Protein AF-A0A4Y9RHJ9-F1 (afdb_monomer_lite)

Sequence (92 aa):
MSERASEKALDELHAAVALLISNELDRAMNRAEMKPDDPAYAISPQLLDKAMKFLAMNGVTAPATTKRVEDVAAKLAELNLDEEILERVRPN

Foldseek 3Di:
DPPDDDPVVVVVVLVVVLVVLVVVVVVLVVQCVVPVPDPVSHRDPVSVVVNLCSCVVVPPPPPPPPPDVVVVVVVVVVPPVVVVVVVVPDDD

Structure (mmCIF, N/CA/C/O backbone):
data_AF-A0A4Y9RHJ9-F1
#
_entry.id   AF-A0A4Y9RHJ9-F1
#
loop_
_atom_site.group_PDB
_atom_site.id
_atom_site.type_symbol
_atom_site.label_atom_id
_atom_site.label_alt_id
_atom_site.label_comp_id
_atom_site.label_asym_id
_atom_site.label_entity_id
_atom_site.label_seq_id
_atom_site.pdbx_PDB_ins_code
_atom_site.Cartn_x
_atom_site.Cartn_y
_atom_site.Cartn_z
_atom_site.occupancy
_atom_site.B_iso_or_equiv
_atom_site.auth_seq_id
_atom_site.auth_comp_id
_atom_site.auth_asym_id
_atom_site.auth_atom_id
_atom_site.pdbx_PDB_model_num
ATOM 1 N N . MET A 1 1 ? -32.304 10.281 10.930 1.00 37.84 1 MET A N 1
ATOM 2 C CA . MET A 1 1 ? -31.155 10.341 11.855 1.00 37.84 1 MET A CA 1
ATOM 3 C C . MET A 1 1 ? -30.006 9.618 11.180 1.00 37.84 1 MET A C 1
ATOM 5 O O . MET A 1 1 ? -30.231 8.517 10.705 1.00 37.84 1 MET A O 1
ATOM 9 N N . SER A 1 2 ? -28.839 10.247 11.028 1.00 48.22 2 SER A N 1
ATOM 10 C CA . SER A 1 2 ? -27.661 9.570 10.471 1.00 48.22 2 SER A CA 1
ATOM 11 C C . SER A 1 2 ? -27.114 8.641 11.551 1.00 48.22 2 SER A C 1
ATOM 13 O O . SER A 1 2 ? -26.403 9.109 12.439 1.00 48.22 2 SER A O 1
ATOM 15 N N . GLU A 1 3 ? -27.482 7.361 11.519 1.00 57.94 3 GLU A N 1
ATOM 16 C CA . GLU A 1 3 ? -26.830 6.337 12.339 1.00 57.94 3 GLU A CA 1
ATOM 17 C C . GLU A 1 3 ? -25.366 6.263 11.908 1.00 57.94 3 GLU A C 1
ATOM 19 O O . GLU A 1 3 ? -25.019 5.715 10.864 1.00 57.94 3 GLU A O 1
ATOM 24 N N . ARG A 1 4 ? -24.498 6.928 12.672 1.00 63.22 4 ARG A N 1
ATOM 25 C CA . ARG A 1 4 ? -23.055 6.755 12.536 1.00 63.22 4 ARG A CA 1
ATOM 26 C C . ARG A 1 4 ? -22.747 5.295 12.857 1.00 63.22 4 ARG A C 1
ATOM 28 O O . ARG A 1 4 ? -23.246 4.779 13.855 1.00 63.22 4 ARG A O 1
ATOM 35 N N . ALA A 1 5 ? -21.952 4.650 12.006 1.00 65.62 5 ALA A N 1
ATOM 36 C CA . ALA A 1 5 ? -21.489 3.290 12.249 1.00 65.62 5 ALA A CA 1
ATOM 37 C C . ALA A 1 5 ? -20.829 3.203 13.633 1.00 65.62 5 ALA A C 1
ATOM 39 O O . ALA A 1 5 ? -20.157 4.144 14.067 1.00 65.62 5 ALA A O 1
ATOM 40 N N . SER A 1 6 ? -21.048 2.088 14.331 1.00 76.50 6 SER A N 1
ATOM 41 C CA . SER A 1 6 ? -20.373 1.837 15.601 1.00 76.50 6 SER A CA 1
ATOM 42 C C . SER A 1 6 ? -18.863 1.742 15.379 1.00 76.50 6 SER A C 1
ATOM 44 O O . SER A 1 6 ? -18.407 1.329 14.314 1.00 76.50 6 SER A O 1
ATOM 46 N N . GLU A 1 7 ? -18.086 2.098 16.399 1.00 76.38 7 GLU A N 1
ATOM 47 C CA . GLU A 1 7 ? -16.618 2.037 16.371 1.00 76.38 7 GLU A CA 1
ATOM 48 C C . GLU A 1 7 ? -16.113 0.648 15.942 1.00 76.38 7 GLU A C 1
ATOM 50 O O . GLU A 1 7 ? -15.328 0.532 15.009 1.00 76.38 7 GLU A O 1
ATOM 55 N N . LYS A 1 8 ? -16.715 -0.418 16.485 1.00 71.25 8 LYS A N 1
ATOM 56 C CA . LYS A 1 8 ? -16.434 -1.804 16.087 1.00 71.25 8 LYS A CA 1
ATOM 57 C C . LYS A 1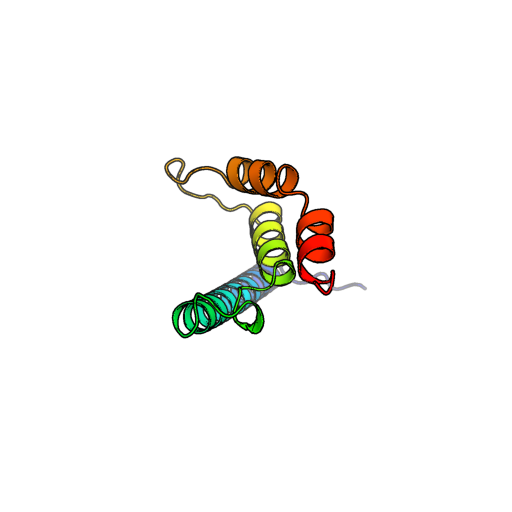 8 ? -16.652 -2.070 14.589 1.00 71.25 8 LYS A C 1
ATOM 59 O O . LYS A 1 8 ? -15.854 -2.765 13.970 1.00 71.25 8 LYS A O 1
ATOM 64 N N . ALA A 1 9 ? -17.729 -1.546 14.004 1.00 71.12 9 ALA A N 1
ATOM 65 C CA . ALA A 1 9 ? -18.003 -1.733 12.579 1.00 71.12 9 ALA A CA 1
ATOM 66 C C . ALA A 1 9 ? -16.994 -0.973 11.699 1.00 71.12 9 ALA A C 1
ATOM 68 O O . ALA A 1 9 ? -16.666 -1.424 10.602 1.00 71.12 9 ALA A O 1
ATOM 69 N N . LEU A 1 10 ? -16.487 0.167 12.179 1.00 74.50 10 LEU A N 1
ATOM 70 C CA . LEU A 1 10 ? -15.426 0.918 11.510 1.00 74.50 10 LEU A CA 1
ATOM 71 C C . LEU A 1 10 ? -14.083 0.180 11.581 1.00 74.50 10 LEU A C 1
ATOM 73 O O . LEU A 1 10 ? -13.387 0.126 10.571 1.00 74.50 10 LEU A O 1
ATOM 77 N N . ASP A 1 11 ? -13.760 -0.450 12.711 1.00 73.19 11 ASP A N 1
ATOM 78 C CA . ASP A 1 11 ? -12.550 -1.270 12.866 1.00 73.19 11 ASP A CA 1
ATOM 79 C C . ASP A 1 11 ? -12.573 -2.518 11.973 1.00 73.19 11 ASP A C 1
ATOM 81 O O . ASP A 1 11 ? -11.585 -2.842 11.314 1.00 73.19 11 ASP A O 1
ATOM 85 N N . GLU A 1 12 ? -13.713 -3.209 11.896 1.00 75.94 12 GLU A N 1
ATOM 86 C CA . GLU A 1 12 ? -13.890 -4.362 11.004 1.00 75.94 12 GLU A CA 1
ATOM 87 C C . GLU A 1 12 ? -13.739 -3.958 9.530 1.00 75.94 12 GLU A C 1
ATOM 89 O O . GLU A 1 12 ? -13.065 -4.643 8.754 1.00 75.94 12 GLU A O 1
ATOM 94 N N . LEU A 1 13 ? -14.311 -2.813 9.147 1.00 77.38 13 LEU A N 1
ATOM 95 C CA . LEU A 1 13 ? -14.160 -2.262 7.803 1.00 77.38 13 LEU A CA 1
ATOM 96 C C . LEU A 1 13 ? -12.704 -1.884 7.515 1.00 77.38 13 LEU A C 1
ATOM 98 O O . LEU A 1 13 ? -12.191 -2.178 6.436 1.00 77.38 13 LEU A O 1
ATOM 102 N N . HIS A 1 14 ? -12.024 -1.268 8.479 1.00 79.06 14 HIS A N 1
ATOM 103 C CA . HIS A 1 14 ? -10.612 -0.925 8.381 1.00 79.06 14 HIS A CA 1
ATOM 104 C C . HIS A 1 14 ? -9.766 -2.183 8.150 1.00 79.06 14 HIS A C 1
ATOM 106 O O . HIS A 1 14 ? -8.994 -2.234 7.190 1.00 79.06 14 HIS A O 1
ATOM 112 N N . ALA A 1 15 ? -9.951 -3.225 8.961 1.00 78.12 15 ALA A N 1
ATOM 113 C CA . ALA A 1 15 ? -9.239 -4.491 8.814 1.00 78.12 15 ALA A CA 1
ATOM 114 C C . ALA A 1 15 ? -9.491 -5.140 7.441 1.00 78.12 15 ALA A C 1
ATOM 116 O O . ALA A 1 15 ? -8.555 -5.625 6.799 1.00 78.12 15 ALA A O 1
ATOM 117 N N . ALA A 1 16 ? -10.734 -5.100 6.951 1.00 79.62 16 ALA A N 1
ATOM 118 C CA . ALA A 1 16 ? -11.078 -5.610 5.627 1.00 79.62 16 ALA A CA 1
ATOM 119 C C . ALA A 1 16 ? -10.370 -4.833 4.503 1.00 79.62 16 ALA A C 1
ATOM 121 O O . ALA A 1 16 ? -9.828 -5.440 3.578 1.00 79.62 16 ALA A O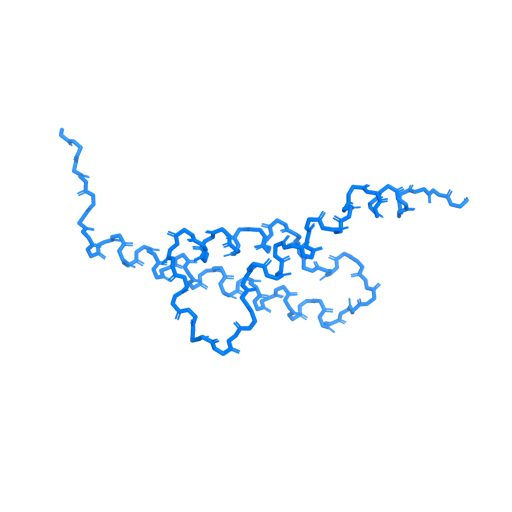 1
ATOM 122 N N . VAL A 1 17 ? -10.324 -3.499 4.590 1.00 82.44 17 VAL A N 1
ATOM 123 C CA . VAL A 1 17 ? -9.622 -2.655 3.611 1.00 82.44 17 VAL A CA 1
ATOM 124 C C . VAL A 1 17 ? -8.111 -2.896 3.656 1.00 82.44 17 VAL A C 1
ATOM 126 O O . VAL A 1 17 ? -7.496 -3.035 2.598 1.00 82.44 17 VAL A O 1
ATOM 129 N N . ALA A 1 18 ? -7.521 -3.025 4.849 1.00 82.62 18 ALA A N 1
ATOM 130 C CA . ALA A 1 18 ? -6.106 -3.359 5.008 1.00 82.62 18 ALA A CA 1
ATOM 131 C C . ALA A 1 18 ? -5.768 -4.685 4.313 1.00 82.62 18 ALA A C 1
ATOM 133 O O . ALA A 1 18 ? -4.833 -4.753 3.519 1.00 82.62 18 ALA A O 1
ATOM 134 N N . LEU A 1 19 ? -6.575 -5.724 4.552 1.00 83.75 19 LEU A N 1
ATOM 135 C CA . LEU A 1 19 ? -6.388 -7.040 3.945 1.00 83.75 19 LEU A CA 1
ATOM 136 C C . LEU A 1 19 ? -6.485 -6.990 2.413 1.00 83.75 19 LEU A C 1
ATOM 138 O O . LEU A 1 19 ? -5.696 -7.628 1.718 1.00 83.75 19 LEU A O 1
ATOM 142 N N . LEU A 1 20 ? -7.440 -6.229 1.875 1.00 85.56 20 LEU A N 1
ATOM 143 C CA . LEU A 1 20 ? -7.605 -6.068 0.430 1.00 85.56 20 LEU A CA 1
ATOM 144 C C . LEU A 1 20 ? -6.391 -5.394 -0.216 1.00 85.56 20 LEU A C 1
ATOM 146 O O . LEU A 1 20 ? -5.925 -5.864 -1.254 1.00 85.56 20 LEU A O 1
ATOM 150 N N . ILE A 1 21 ? -5.876 -4.327 0.401 1.00 84.88 21 ILE A N 1
ATOM 151 C CA . ILE A 1 21 ? -4.692 -3.609 -0.088 1.00 84.88 21 ILE A CA 1
ATOM 152 C C . ILE A 1 21 ? -3.462 -4.521 -0.045 1.00 84.88 21 ILE A C 1
ATOM 154 O O . ILE A 1 21 ? -2.761 -4.622 -1.051 1.00 84.88 21 ILE A O 1
ATOM 158 N N . SER A 1 22 ? -3.234 -5.230 1.065 1.00 84.94 22 SER A N 1
ATOM 159 C CA . SER A 1 22 ? -2.107 -6.162 1.203 1.00 84.94 22 SER A CA 1
ATOM 160 C C . SER A 1 22 ? -2.148 -7.274 0.155 1.00 84.94 22 SER A C 1
ATOM 162 O O . SER A 1 22 ? -1.167 -7.496 -0.545 1.00 84.94 22 SER A O 1
ATOM 164 N N . ASN A 1 23 ? -3.308 -7.910 -0.037 1.00 88.88 23 ASN A N 1
ATOM 165 C CA . ASN A 1 23 ? -3.461 -8.971 -1.035 1.00 88.88 23 ASN A CA 1
ATOM 166 C C . ASN A 1 23 ? -3.207 -8.476 -2.465 1.00 88.88 23 ASN A C 1
ATOM 168 O O . ASN A 1 23 ? -2.704 -9.228 -3.301 1.00 88.88 23 ASN A O 1
ATOM 172 N N . GLU A 1 24 ? -3.593 -7.238 -2.783 1.00 90.69 24 GLU A N 1
ATOM 173 C CA . GLU A 1 24 ? -3.342 -6.693 -4.115 1.00 90.69 24 GLU A CA 1
ATOM 174 C C . GLU A 1 24 ? -1.880 -6.301 -4.321 1.00 90.69 24 GLU A C 1
ATOM 176 O O . GLU A 1 24 ? -1.351 -6.522 -5.410 1.00 90.69 24 GLU A O 1
ATOM 181 N N . LEU A 1 25 ? -1.210 -5.790 -3.284 1.00 89.25 25 LEU A N 1
ATOM 182 C CA . LEU A 1 25 ? 0.233 -5.556 -3.316 1.00 89.25 25 LEU A CA 1
ATOM 183 C C . LEU A 1 25 ? 1.000 -6.861 -3.529 1.00 89.25 25 LEU A C 1
ATOM 185 O O . LEU A 1 25 ? 1.823 -6.914 -4.438 1.00 89.25 25 LEU A O 1
ATOM 189 N N . ASP A 1 26 ? 0.668 -7.927 -2.798 1.00 90.94 26 ASP A N 1
ATOM 190 C CA . ASP A 1 26 ? 1.296 -9.239 -2.981 1.00 90.94 26 ASP A CA 1
ATOM 191 C C . ASP A 1 26 ? 1.099 -9.756 -4.410 1.00 90.94 26 ASP A C 1
ATOM 193 O O . ASP A 1 26 ? 2.036 -10.226 -5.058 1.00 90.94 26 ASP A O 1
ATOM 197 N N . ARG A 1 27 ? -0.116 -9.638 -4.961 1.00 91.69 27 ARG A N 1
ATOM 198 C CA . ARG A 1 27 ? -0.373 -10.009 -6.361 1.00 91.69 27 ARG A CA 1
ATOM 199 C C . ARG A 1 27 ? 0.436 -9.162 -7.339 1.00 91.69 27 ARG A C 1
ATOM 201 O O . ARG A 1 27 ? 0.924 -9.700 -8.330 1.00 91.69 27 ARG A O 1
ATOM 208 N N . ALA A 1 28 ? 0.576 -7.863 -7.090 1.00 89.69 28 ALA A N 1
ATOM 209 C CA . ALA A 1 28 ? 1.370 -6.977 -7.931 1.00 89.69 28 ALA A CA 1
ATOM 210 C C . ALA A 1 28 ? 2.868 -7.305 -7.863 1.00 89.69 28 ALA A C 1
ATOM 212 O O . ALA A 1 28 ? 3.511 -7.349 -8.908 1.00 89.69 28 ALA A O 1
ATOM 213 N N . MET A 1 29 ? 3.396 -7.606 -6.674 1.00 91.38 29 MET A N 1
ATOM 214 C CA . MET A 1 29 ? 4.781 -8.042 -6.481 1.00 91.38 29 MET A CA 1
ATOM 215 C C . MET A 1 29 ? 5.061 -9.337 -7.240 1.00 91.38 29 MET A C 1
ATOM 217 O O . MET A 1 29 ? 5.981 -9.376 -8.048 1.00 91.38 29 MET A O 1
ATOM 221 N N . ASN A 1 30 ? 4.199 -10.347 -7.090 1.00 93.19 30 ASN A N 1
ATOM 222 C CA . ASN A 1 30 ? 4.332 -11.605 -7.827 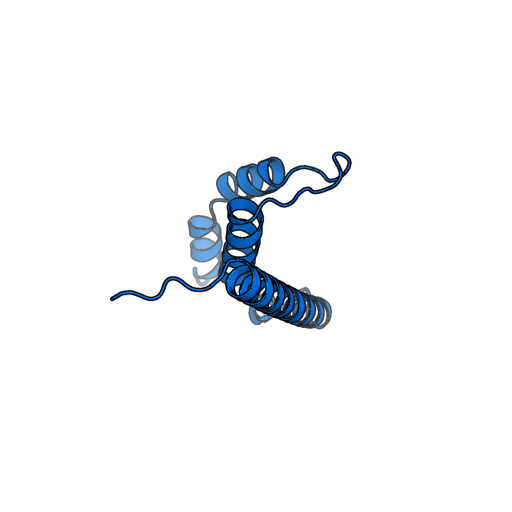1.00 93.19 30 ASN A CA 1
ATOM 223 C C . ASN A 1 30 ? 4.321 -11.389 -9.354 1.00 93.19 30 ASN A C 1
ATOM 225 O O . ASN A 1 30 ? 5.090 -12.017 -10.076 1.00 93.19 30 ASN A O 1
ATOM 229 N N . ARG A 1 31 ? 3.463 -10.493 -9.868 1.00 92.19 31 ARG A N 1
ATOM 230 C CA . ARG A 1 31 ? 3.431 -10.160 -11.306 1.00 92.19 31 ARG A CA 1
ATOM 231 C C . ARG A 1 31 ? 4.724 -9.488 -11.768 1.00 92.19 31 ARG A C 1
ATOM 233 O O . ARG A 1 31 ? 5.229 -9.857 -12.826 1.00 92.19 31 ARG A O 1
ATOM 240 N N . ALA A 1 32 ? 5.244 -8.543 -10.989 1.00 91.44 32 ALA A N 1
ATOM 241 C CA . ALA A 1 32 ? 6.486 -7.842 -11.298 1.00 91.44 32 ALA A CA 1
ATOM 242 C C . ALA A 1 32 ? 7.695 -8.792 -11.266 1.00 91.44 32 ALA A C 1
ATOM 244 O O . ALA A 1 32 ? 8.538 -8.744 -12.155 1.00 91.44 32 ALA A O 1
ATOM 245 N N . GLU A 1 33 ? 7.748 -9.714 -10.302 1.00 92.62 33 GLU A N 1
ATOM 246 C CA . GLU A 1 33 ? 8.809 -10.724 -10.199 1.00 92.62 33 GLU A CA 1
ATOM 247 C C . GLU A 1 33 ? 8.810 -11.713 -11.371 1.00 92.62 33 GLU A C 1
ATOM 249 O O . GLU A 1 33 ? 9.873 -12.147 -11.813 1.00 92.62 33 GLU A O 1
ATOM 254 N N . MET A 1 34 ? 7.637 -12.054 -11.919 1.00 92.88 34 MET A N 1
ATOM 255 C CA . MET A 1 34 ? 7.543 -12.928 -13.094 1.00 92.88 34 MET A CA 1
ATOM 256 C C . MET A 1 34 ? 8.133 -12.297 -14.362 1.00 92.88 34 MET A C 1
ATOM 258 O O . MET A 1 34 ? 8.553 -13.030 -15.260 1.00 92.88 34 MET A O 1
ATOM 262 N N . LYS A 1 35 ? 8.129 -10.962 -14.468 1.00 90.56 35 LYS A N 1
ATOM 263 C CA . LYS A 1 35 ? 8.640 -10.217 -15.627 1.00 90.56 35 LYS A CA 1
ATOM 264 C C . LYS A 1 35 ? 9.281 -8.887 -15.193 1.00 90.56 35 LYS A C 1
ATOM 266 O O . LYS A 1 35 ? 8.685 -7.832 -15.407 1.00 90.56 35 LYS A O 1
ATOM 271 N N . PRO A 1 36 ? 10.494 -8.924 -14.616 1.00 87.94 36 PRO A N 1
ATOM 272 C CA . PRO A 1 36 ? 11.121 -7.748 -14.007 1.00 87.94 36 PRO A CA 1
ATOM 273 C C . PRO A 1 36 ? 11.468 -6.646 -15.016 1.00 87.94 36 PRO A C 1
ATOM 275 O O . PRO A 1 36 ? 11.453 -5.469 -14.664 1.00 87.94 36 PRO A O 1
ATOM 278 N N . ASP A 1 37 ? 11.731 -7.016 -16.270 1.00 91.69 37 ASP A N 1
ATOM 279 C CA . ASP A 1 37 ? 12.126 -6.079 -17.327 1.00 91.69 37 ASP A CA 1
ATOM 280 C C . ASP A 1 37 ? 10.932 -5.552 -18.148 1.00 91.69 37 ASP A C 1
ATOM 282 O O . ASP A 1 37 ? 11.112 -4.728 -19.046 1.00 91.69 37 ASP A O 1
ATOM 286 N N . ASP A 1 38 ? 9.709 -6.026 -17.874 1.00 89.69 38 ASP A N 1
ATOM 287 C CA . ASP A 1 38 ? 8.505 -5.629 -18.608 1.00 89.69 38 ASP A CA 1
ATOM 288 C C . ASP A 1 38 ? 7.734 -4.544 -17.830 1.00 89.69 38 ASP A C 1
ATOM 290 O O . ASP A 1 38 ? 7.090 -4.837 -16.815 1.00 89.69 38 ASP A O 1
ATOM 294 N N . PRO A 1 39 ? 7.735 -3.280 -18.296 1.00 85.56 39 PRO A N 1
ATOM 295 C CA . PRO A 1 39 ? 7.056 -2.190 -17.603 1.00 85.56 39 PRO A CA 1
ATOM 296 C C . PRO A 1 39 ? 5.536 -2.381 -17.506 1.00 85.56 39 PRO A C 1
ATOM 298 O O . PRO A 1 39 ? 4.916 -1.773 -16.637 1.00 85.56 39 PRO A O 1
ATOM 301 N N . ALA A 1 40 ? 4.921 -3.239 -18.331 1.00 87.94 40 ALA A N 1
ATOM 302 C CA . ALA A 1 40 ? 3.500 -3.565 -18.206 1.00 87.94 40 ALA A CA 1
ATOM 303 C C . ALA A 1 40 ? 3.177 -4.389 -16.943 1.00 87.94 40 ALA A C 1
ATOM 305 O O . ALA A 1 40 ? 2.019 -4.450 -16.526 1.00 87.94 40 ALA A O 1
ATOM 306 N N . TYR A 1 41 ? 4.187 -5.019 -16.336 1.00 88.69 41 TYR A N 1
ATOM 307 C CA . TYR A 1 41 ? 4.069 -5.843 -15.130 1.00 88.69 41 TYR A CA 1
ATOM 308 C C . TYR A 1 41 ? 4.574 -5.126 -13.876 1.00 88.69 41 TYR A C 1
ATOM 310 O O . TYR A 1 41 ? 4.431 -5.656 -12.771 1.00 88.69 41 TYR A O 1
ATOM 318 N N . ALA A 1 42 ? 5.116 -3.914 -14.030 1.00 88.62 42 ALA A N 1
ATOM 319 C CA . ALA A 1 42 ? 5.514 -3.076 -12.915 1.00 88.62 42 ALA A CA 1
ATOM 320 C C . ALA A 1 42 ? 4.321 -2.781 -11.991 1.00 88.62 42 ALA A C 1
ATOM 322 O O . ALA A 1 42 ? 3.163 -2.683 -12.410 1.00 88.62 42 ALA A O 1
ATOM 323 N N . ILE A 1 43 ? 4.611 -2.616 -10.702 1.00 89.25 43 ILE A N 1
ATOM 324 C CA . ILE A 1 43 ? 3.591 -2.264 -9.716 1.00 89.25 43 ILE A CA 1
ATOM 325 C C . ILE A 1 43 ? 3.055 -0.867 -10.048 1.00 89.25 43 ILE A C 1
ATOM 327 O O . ILE A 1 43 ? 3.815 0.092 -10.160 1.00 89.25 43 ILE A O 1
ATOM 331 N N . SER A 1 44 ? 1.731 -0.750 -10.182 1.00 88.38 44 SER A N 1
ATOM 332 C CA . SER A 1 44 ? 1.067 0.525 -10.468 1.00 88.38 44 SER A CA 1
ATOM 333 C C . SER A 1 44 ? 1.409 1.576 -9.396 1.00 88.38 44 SER A C 1
ATOM 335 O O . SER A 1 44 ? 1.148 1.342 -8.210 1.00 88.38 44 SER A O 1
ATOM 337 N N . PRO A 1 45 ? 1.894 2.770 -9.784 1.00 86.06 45 PRO A N 1
ATOM 338 C CA . PRO A 1 45 ? 2.133 3.865 -8.844 1.00 86.06 45 PRO A CA 1
ATOM 339 C C . PRO A 1 45 ? 0.876 4.269 -8.064 1.00 86.06 45 PRO A C 1
ATOM 341 O O . PRO A 1 45 ? 0.949 4.606 -6.887 1.00 86.06 45 PRO A O 1
ATOM 344 N N . GLN A 1 46 ? -0.305 4.168 -8.685 1.00 86.69 46 GLN A N 1
ATOM 345 C CA . GLN A 1 46 ? -1.583 4.466 -8.035 1.00 86.69 46 GLN A CA 1
ATOM 346 C C . GLN A 1 46 ? -1.927 3.457 -6.930 1.00 86.69 46 GLN A C 1
ATOM 348 O O . GLN A 1 46 ? -2.606 3.814 -5.968 1.00 86.69 46 GLN A O 1
ATOM 353 N N . LEU A 1 47 ? -1.486 2.200 -7.051 1.00 82.94 47 LEU A N 1
ATOM 354 C CA . LEU A 1 47 ? -1.639 1.200 -5.992 1.00 82.94 47 LEU A CA 1
ATOM 355 C C . LEU A 1 47 ? -0.730 1.530 -4.800 1.00 82.94 47 LEU A C 1
ATOM 357 O O . LEU A 1 47 ? -1.193 1.502 -3.660 1.00 82.94 47 LEU A O 1
ATOM 361 N N . LEU A 1 48 ? 0.524 1.902 -5.069 1.00 85.56 48 LEU A N 1
ATOM 362 C CA . LEU A 1 48 ? 1.481 2.318 -4.040 1.00 85.56 48 LEU A CA 1
ATOM 363 C C . LEU A 1 48 ? 1.003 3.572 -3.297 1.00 85.56 48 LEU A C 1
ATOM 365 O O . LEU A 1 48 ? 1.005 3.594 -2.070 1.00 85.56 48 LEU A O 1
ATOM 369 N N . ASP A 1 49 ? 0.515 4.582 -4.020 1.00 81.62 49 ASP A N 1
ATOM 370 C CA . ASP A 1 49 ? -0.043 5.805 -3.434 1.00 81.62 49 ASP A CA 1
ATOM 371 C C . ASP A 1 49 ? -1.240 5.513 -2.514 1.00 81.62 49 ASP A C 1
ATOM 373 O O . ASP A 1 49 ? -1.295 5.997 -1.382 1.00 81.62 49 ASP A O 1
ATOM 377 N N . LYS A 1 50 ? -2.171 4.650 -2.944 1.00 82.44 50 LYS A N 1
ATOM 378 C CA . LYS A 1 50 ? -3.310 4.228 -2.110 1.00 82.44 50 LYS A CA 1
ATOM 379 C C . LYS A 1 50 ? -2.861 3.495 -0.851 1.00 82.44 50 LYS A C 1
ATOM 381 O O . LYS A 1 50 ? -3.402 3.765 0.220 1.00 82.44 50 LYS A O 1
ATOM 386 N N . ALA A 1 51 ? -1.877 2.605 -0.964 1.00 82.56 51 ALA A N 1
ATOM 387 C CA . ALA A 1 51 ? -1.330 1.888 0.180 1.00 82.56 51 ALA A CA 1
ATOM 388 C C . ALA A 1 51 ? -0.657 2.846 1.173 1.00 82.56 51 ALA A C 1
ATOM 390 O O . ALA A 1 51 ? -0.965 2.809 2.360 1.00 82.56 51 ALA A O 1
ATOM 391 N N . MET A 1 52 ? 0.190 3.761 0.698 1.00 83.50 52 MET A N 1
ATOM 392 C CA . MET A 1 52 ? 0.853 4.753 1.551 1.00 83.50 52 MET A CA 1
ATOM 393 C C . MET A 1 52 ? -0.140 5.702 2.226 1.00 83.50 52 MET A C 1
ATOM 395 O O . MET A 1 52 ? -0.005 5.975 3.416 1.00 83.50 52 MET A O 1
ATOM 399 N N . LYS A 1 53 ? -1.164 6.174 1.506 1.00 82.31 53 LYS A N 1
ATOM 400 C CA . LYS A 1 53 ? -2.225 7.015 2.082 1.00 82.31 53 LYS A CA 1
ATOM 401 C C . LYS A 1 53 ? -3.025 6.268 3.134 1.00 82.31 53 LYS A C 1
ATOM 403 O O . LYS A 1 53 ? -3.259 6.814 4.208 1.00 82.31 53 LYS A O 1
ATOM 408 N N . PHE A 1 54 ? -3.399 5.020 2.854 1.00 82.75 54 PHE A N 1
ATOM 409 C CA . PHE A 1 54 ? -4.068 4.171 3.829 1.00 82.75 54 PHE A CA 1
ATOM 410 C C . PHE A 1 54 ? -3.217 4.034 5.095 1.00 82.75 54 PHE A C 1
ATOM 412 O O . PHE A 1 54 ? -3.701 4.306 6.185 1.00 82.75 54 PHE A O 1
ATOM 419 N N . LEU A 1 55 ? -1.934 3.718 4.950 1.00 78.75 55 LEU A N 1
ATOM 420 C CA . LEU A 1 55 ? -0.974 3.603 6.044 1.00 78.75 55 LEU A CA 1
ATOM 421 C C . LEU A 1 55 ? -0.807 4.912 6.846 1.00 78.75 55 LEU A C 1
ATOM 423 O O . LEU A 1 55 ? -0.811 4.891 8.077 1.00 78.75 55 LEU A O 1
ATOM 427 N N . ALA A 1 56 ? -0.700 6.058 6.173 1.00 76.75 56 ALA A N 1
ATOM 428 C CA . ALA A 1 56 ? -0.530 7.361 6.816 1.00 76.75 56 ALA A CA 1
ATOM 429 C C . ALA A 1 56 ? -1.790 7.824 7.567 1.00 76.75 56 ALA A C 1
ATOM 431 O O . ALA A 1 56 ? -1.693 8.350 8.673 1.00 76.75 56 ALA A O 1
ATOM 432 N N . MET A 1 57 ? -2.975 7.614 6.984 1.00 76.69 57 MET A N 1
ATOM 433 C CA . MET A 1 57 ? -4.255 8.035 7.569 1.00 76.69 57 MET A CA 1
ATOM 434 C C . MET A 1 57 ? -4.689 7.162 8.746 1.00 76.69 57 MET A C 1
ATOM 436 O O . MET A 1 57 ? -5.420 7.627 9.615 1.00 76.69 57 MET A O 1
ATOM 440 N N . ASN A 1 58 ? -4.243 5.909 8.767 1.00 71.62 58 ASN A N 1
ATOM 441 C CA . ASN A 1 58 ? -4.666 4.918 9.748 1.00 71.62 58 ASN A CA 1
ATOM 442 C C . ASN A 1 58 ? -3.612 4.623 10.819 1.00 71.62 58 ASN A C 1
ATOM 444 O O . ASN A 1 58 ? -3.850 3.803 11.700 1.00 71.62 58 ASN A O 1
ATOM 448 N N . GLY A 1 59 ? -2.469 5.310 10.756 1.00 57.53 59 GLY A N 1
ATOM 449 C CA . GLY A 1 59 ? -1.366 5.138 11.685 1.00 57.53 59 GLY A CA 1
ATOM 450 C C . GLY A 1 59 ? -0.728 3.765 11.540 1.00 57.53 59 GLY A C 1
ATOM 451 O O . GLY A 1 59 ? -1.051 2.835 12.273 1.00 57.53 59 GLY A O 1
ATOM 452 N N . VAL A 1 60 ? 0.269 3.641 10.662 1.00 54.25 60 VAL A N 1
ATOM 453 C CA . VAL A 1 60 ? 1.263 2.583 10.861 1.00 54.25 60 VAL A CA 1
ATOM 454 C C . VAL A 1 60 ? 2.000 2.937 12.140 1.00 54.25 60 VAL A C 1
ATOM 456 O O . VAL A 1 60 ? 2.928 3.746 12.138 1.00 54.25 60 VAL A O 1
ATOM 459 N N . THR A 1 61 ? 1.639 2.310 13.250 1.00 50.81 61 THR A N 1
ATOM 460 C CA . THR A 1 61 ? 2.583 2.102 14.347 1.00 50.81 61 THR A CA 1
ATOM 461 C C . THR A 1 61 ? 3.624 1.089 13.866 1.00 50.81 61 THR A C 1
ATOM 463 O O . THR A 1 61 ? 3.745 -0.022 14.371 1.00 50.81 61 THR A O 1
ATOM 466 N N . ALA A 1 62 ? 4.364 1.458 12.814 1.00 45.06 62 ALA A N 1
ATOM 467 C CA . ALA A 1 62 ? 5.504 0.702 12.345 1.00 45.06 62 ALA A CA 1
ATOM 468 C C . ALA A 1 62 ? 6.508 0.678 13.503 1.00 45.06 62 ALA A C 1
ATOM 470 O O . ALA A 1 62 ? 6.799 1.739 14.070 1.00 45.06 62 ALA A O 1
ATOM 471 N N . PRO A 1 63 ? 7.053 -0.491 13.874 1.00 42.84 63 PRO A N 1
ATOM 472 C CA . PRO A 1 63 ? 8.172 -0.549 14.797 1.00 42.84 63 PRO A CA 1
ATOM 473 C C . PRO A 1 63 ? 9.257 0.419 14.313 1.00 42.84 63 PRO A C 1
ATOM 475 O O . PRO A 1 63 ? 9.586 0.436 13.123 1.00 42.84 63 PRO A O 1
ATOM 478 N N . ALA A 1 64 ? 9.801 1.221 15.234 1.00 47.19 64 ALA A N 1
ATOM 479 C CA . ALA A 1 64 ? 10.734 2.327 14.977 1.00 47.19 64 ALA A CA 1
ATOM 480 C C . ALA A 1 64 ? 12.019 1.944 14.204 1.00 47.19 64 ALA A C 1
ATOM 482 O O . ALA A 1 64 ? 12.840 2.806 13.903 1.00 47.19 64 ALA A O 1
ATOM 483 N N . THR A 1 65 ? 12.204 0.664 13.889 1.00 49.50 65 THR A N 1
ATOM 484 C CA . THR A 1 65 ? 13.319 0.093 13.133 1.00 49.50 65 THR A CA 1
ATOM 485 C C . THR A 1 65 ? 13.099 0.058 11.618 1.00 49.50 65 THR A C 1
ATOM 487 O O . THR A 1 65 ? 14.045 -0.218 10.882 1.00 49.50 65 THR A O 1
ATOM 490 N N . THR A 1 66 ? 11.893 0.346 11.121 1.00 48.38 66 THR A N 1
ATOM 491 C CA . THR A 1 66 ? 11.627 0.382 9.672 1.00 48.38 66 THR A CA 1
ATOM 492 C C . THR A 1 66 ? 11.913 1.789 9.151 1.00 48.38 66 THR A C 1
ATOM 494 O O . THR A 1 66 ? 11.355 2.749 9.683 1.00 48.38 66 THR A O 1
ATOM 497 N N . LYS A 1 67 ? 12.791 1.934 8.142 1.00 50.44 67 LYS A N 1
ATOM 498 C CA . LYS A 1 67 ? 13.066 3.234 7.491 1.00 50.44 67 LYS A CA 1
ATOM 499 C C . LYS A 1 67 ? 11.732 3.904 7.152 1.00 50.44 67 LYS A C 1
ATOM 501 O O . LYS A 1 67 ? 10.892 3.287 6.497 1.00 50.44 67 LYS A O 1
ATOM 506 N N . ARG A 1 68 ? 11.498 5.092 7.715 1.00 51.03 68 ARG A N 1
ATOM 507 C CA . ARG A 1 68 ? 10.164 5.700 7.788 1.00 51.03 68 ARG A CA 1
ATOM 508 C C . ARG A 1 68 ? 9.620 5.972 6.391 1.00 51.03 68 ARG A C 1
ATOM 510 O O . ARG A 1 68 ? 10.363 6.304 5.477 1.00 51.03 68 ARG A O 1
ATOM 517 N N . VAL A 1 69 ? 8.297 5.905 6.269 1.00 52.78 69 VAL A N 1
ATOM 518 C CA . VAL A 1 69 ? 7.519 6.275 5.072 1.00 52.78 69 VAL A CA 1
ATOM 519 C C . VAL A 1 69 ? 7.897 7.673 4.540 1.00 52.78 69 VAL A C 1
ATOM 521 O O . VAL A 1 69 ? 7.813 7.911 3.341 1.00 52.78 69 VAL A O 1
ATOM 524 N N . GLU A 1 70 ? 8.399 8.560 5.405 1.00 48.34 70 GLU A N 1
ATOM 525 C CA . GLU A 1 70 ? 8.976 9.870 5.064 1.00 48.34 70 GLU A CA 1
ATOM 526 C C . GLU A 1 70 ? 10.137 9.773 4.053 1.00 48.34 70 GLU A C 1
ATOM 528 O O . GLU A 1 70 ? 10.179 10.557 3.108 1.00 48.34 70 GLU A O 1
ATOM 533 N N . ASP A 1 71 ? 11.013 8.767 4.168 1.00 54.00 71 ASP A N 1
ATOM 534 C CA . ASP A 1 71 ? 12.127 8.543 3.232 1.00 54.00 71 ASP A CA 1
ATOM 535 C C . ASP A 1 71 ? 11.630 8.074 1.855 1.00 54.00 71 ASP A C 1
ATOM 537 O O . ASP A 1 71 ? 12.251 8.350 0.829 1.00 54.00 71 ASP A O 1
ATOM 541 N N . VAL A 1 72 ? 10.514 7.340 1.817 1.00 53.41 72 VAL A N 1
ATOM 542 C CA . VAL A 1 72 ? 9.902 6.859 0.568 1.00 53.41 72 VAL A CA 1
ATOM 543 C C . VAL A 1 72 ? 9.143 7.992 -0.120 1.00 53.41 72 VAL A C 1
ATOM 545 O O . VAL A 1 72 ? 9.271 8.158 -1.329 1.00 53.41 72 VAL A O 1
ATOM 548 N N . ALA A 1 73 ? 8.417 8.812 0.643 1.00 49.59 73 ALA A N 1
ATOM 549 C CA . ALA A 1 73 ? 7.737 9.998 0.131 1.00 49.59 73 ALA A CA 1
ATOM 550 C C . ALA A 1 73 ? 8.730 11.044 -0.404 1.00 49.59 73 ALA A C 1
ATOM 552 O O . ALA A 1 73 ? 8.497 11.603 -1.472 1.00 49.59 73 ALA A O 1
ATOM 553 N N . ALA A 1 74 ? 9.858 11.259 0.285 1.00 54.78 74 ALA A N 1
ATOM 554 C CA . ALA A 1 74 ? 10.932 12.133 -0.186 1.00 54.78 74 ALA A CA 1
ATOM 555 C C . ALA A 1 74 ? 11.547 11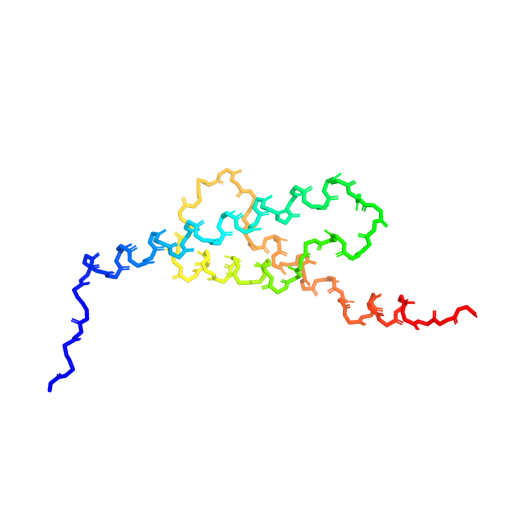.620 -1.498 1.00 54.78 74 ALA A C 1
ATOM 557 O O . ALA A 1 74 ? 11.646 12.368 -2.465 1.00 54.78 74 ALA A O 1
ATOM 558 N N . LYS A 1 75 ? 11.852 10.319 -1.581 1.00 58.47 75 LYS A N 1
ATOM 559 C CA . LYS A 1 75 ? 12.361 9.705 -2.819 1.00 58.47 75 LYS A CA 1
ATOM 560 C C . LYS A 1 75 ? 11.370 9.765 -3.980 1.00 58.47 75 LYS A C 1
ATOM 562 O O . LYS A 1 75 ? 11.782 9.941 -5.119 1.00 58.47 75 LYS A O 1
ATOM 567 N N . LEU A 1 76 ? 10.076 9.613 -3.709 1.00 53.00 76 LEU A N 1
ATOM 568 C CA . LEU A 1 76 ? 9.030 9.725 -4.728 1.00 53.00 76 LEU A CA 1
ATOM 569 C C . LEU A 1 76 ? 8.799 11.171 -5.180 1.00 53.00 76 LEU A C 1
ATOM 571 O O . LEU A 1 76 ? 8.407 11.374 -6.319 1.00 53.00 76 LEU A O 1
ATOM 575 N N . ALA A 1 77 ? 9.051 12.160 -4.318 1.00 57.59 77 ALA A N 1
ATOM 576 C CA . ALA A 1 77 ? 9.013 13.574 -4.689 1.00 57.59 77 ALA A CA 1
ATOM 577 C C . ALA A 1 77 ? 10.245 14.001 -5.508 1.00 57.59 77 ALA A C 1
ATOM 579 O O . ALA A 1 77 ? 10.149 14.909 -6.328 1.00 57.59 77 ALA A O 1
ATOM 580 N N . GLU A 1 78 ? 11.393 13.352 -5.293 1.00 58.38 78 GLU A N 1
ATOM 581 C CA . GLU A 1 78 ? 12.618 13.548 -6.082 1.00 58.38 78 GLU A CA 1
ATOM 582 C C . GLU A 1 78 ? 12.561 12.849 -7.452 1.00 58.38 78 GLU A C 1
ATOM 584 O O . GLU A 1 78 ? 13.210 13.289 -8.401 1.00 58.38 78 GLU A O 1
ATOM 589 N N . LEU A 1 79 ? 11.770 11.780 -7.578 1.00 54.12 79 LEU A N 1
ATOM 590 C CA . LEU A 1 79 ? 11.477 11.136 -8.855 1.00 54.12 79 LEU A CA 1
ATOM 591 C C . LEU A 1 79 ? 10.481 11.992 -9.642 1.00 54.12 79 LEU A C 1
ATOM 593 O O . LEU A 1 79 ? 9.282 12.000 -9.369 1.00 54.12 79 LEU A O 1
ATOM 597 N N . ASN A 1 80 ? 10.980 12.693 -10.656 1.00 59.19 80 ASN A N 1
ATOM 598 C CA . ASN A 1 80 ? 10.157 13.440 -11.600 1.00 59.19 80 ASN A CA 1
ATOM 599 C C . ASN A 1 80 ? 9.447 12.457 -12.557 1.00 59.19 80 ASN A C 1
ATOM 601 O O . ASN A 1 80 ? 9.841 12.272 -13.707 1.00 59.19 80 ASN A O 1
ATOM 605 N N . LEU A 1 81 ? 8.425 11.761 -12.047 1.00 60.31 81 LEU A N 1
ATOM 606 C CA . LEU A 1 81 ? 7.724 10.660 -12.728 1.00 60.31 81 LEU A CA 1
ATOM 607 C C . LEU A 1 81 ? 7.112 11.079 -14.075 1.00 60.31 81 LEU A C 1
ATOM 609 O O . LEU A 1 81 ? 7.010 10.262 -14.988 1.00 60.31 81 LEU A O 1
ATOM 613 N N . ASP A 1 82 ? 6.754 12.355 -14.221 1.00 59.69 82 ASP A N 1
ATOM 614 C CA . ASP A 1 82 ? 6.235 12.914 -15.471 1.00 59.69 82 ASP A CA 1
ATOM 615 C C . ASP A 1 82 ? 7.314 12.980 -16.566 1.00 59.69 82 ASP A C 1
ATOM 617 O O . ASP A 1 82 ? 7.024 12.764 -17.745 1.00 59.69 82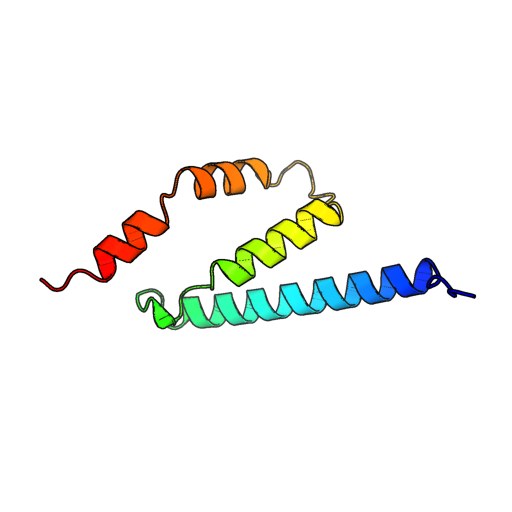 ASP A O 1
ATOM 621 N N . GLU A 1 83 ? 8.569 13.226 -16.184 1.00 57.69 83 GLU A N 1
ATOM 622 C CA . GLU A 1 83 ? 9.716 13.299 -17.092 1.00 57.69 83 GLU A CA 1
ATOM 623 C C . GLU A 1 83 ? 10.138 11.900 -17.564 1.00 57.69 83 GLU A C 1
ATOM 625 O O . GLU A 1 83 ? 10.331 11.694 -18.761 1.00 57.69 83 GLU A O 1
ATOM 630 N N . GLU A 1 84 ? 10.145 10.908 -16.666 1.00 57.72 84 GLU A N 1
ATOM 631 C CA . GLU A 1 84 ? 10.468 9.512 -17.003 1.00 57.72 84 GLU A CA 1
ATOM 632 C C . GLU A 1 84 ? 9.415 8.875 -17.936 1.00 57.72 84 GLU A C 1
ATOM 634 O O . GLU A 1 84 ? 9.743 8.101 -18.840 1.00 57.72 84 GLU A O 1
ATOM 639 N N . ILE A 1 85 ? 8.136 9.232 -17.772 1.00 58.94 85 ILE A N 1
ATOM 640 C CA . ILE A 1 85 ? 7.058 8.785 -18.668 1.00 58.94 85 ILE A CA 1
ATOM 641 C C . ILE A 1 85 ? 7.179 9.461 -20.043 1.00 58.94 85 ILE A C 1
ATOM 643 O O . ILE A 1 85 ? 7.014 8.795 -21.067 1.00 58.94 85 ILE A O 1
ATOM 647 N N . LEU A 1 86 ? 7.505 10.758 -20.093 1.00 58.66 86 LEU A N 1
ATOM 648 C CA . LEU A 1 86 ? 7.734 11.489 -21.345 1.00 58.66 86 LEU A CA 1
ATOM 649 C C . LEU A 1 86 ? 8.948 10.963 -22.121 1.00 58.66 86 LEU A C 1
ATOM 651 O O . LEU A 1 86 ? 8.908 10.937 -23.351 1.00 58.66 86 LEU A O 1
ATOM 655 N N . GLU A 1 87 ? 10.001 10.521 -21.435 1.00 58.81 87 GLU A N 1
ATOM 656 C CA . GLU A 1 87 ? 11.198 9.951 -22.062 1.00 58.81 87 GLU A CA 1
ATOM 657 C C . GLU A 1 87 ? 10.932 8.575 -22.691 1.00 58.81 87 GLU A C 1
ATOM 659 O O . GLU A 1 87 ? 11.386 8.312 -23.802 1.00 58.81 87 GLU A O 1
ATOM 664 N N . ARG A 1 88 ? 10.111 7.729 -22.053 1.00 57.25 88 ARG A N 1
ATOM 665 C CA . ARG A 1 88 ? 9.731 6.404 -22.588 1.00 57.25 88 ARG A CA 1
ATOM 666 C C . ARG A 1 88 ? 8.732 6.454 -23.751 1.00 57.25 88 ARG A C 1
ATOM 668 O O . ARG A 1 88 ? 8.584 5.463 -24.462 1.00 57.25 88 ARG A O 1
ATOM 675 N N . VAL A 1 89 ? 8.032 7.575 -23.937 1.00 57.38 89 VAL A N 1
ATOM 676 C CA . VAL A 1 89 ? 7.037 7.774 -25.011 1.00 57.38 89 VAL A CA 1
ATOM 677 C C . VAL A 1 89 ? 7.646 8.464 -26.244 1.00 57.38 89 VAL A C 1
ATOM 679 O O . VAL A 1 89 ? 7.008 8.501 -27.298 1.00 57.38 89 VAL A O 1
ATOM 682 N N . ARG A 1 90 ? 8.889 8.969 -26.176 1.00 45.69 90 ARG A N 1
ATOM 683 C CA . ARG A 1 90 ? 9.591 9.468 -27.369 1.00 45.69 90 ARG A CA 1
ATOM 684 C C . ARG A 1 90 ? 9.994 8.289 -28.266 1.00 45.69 90 ARG A C 1
ATOM 686 O O . ARG A 1 90 ? 10.752 7.431 -27.819 1.00 45.69 90 ARG A O 1
ATOM 693 N N . PRO A 1 91 ? 9.521 8.223 -29.524 1.00 54.44 91 PRO A N 1
ATOM 694 C CA . PRO A 1 91 ? 10.067 7.272 -30.477 1.00 54.44 91 PRO A CA 1
ATOM 695 C C . PRO A 1 91 ? 11.486 7.722 -30.850 1.00 54.44 91 PRO A C 1
ATOM 697 O O . PRO A 1 91 ? 11.712 8.916 -31.059 1.00 54.44 91 PRO A O 1
ATOM 700 N N . ASN A 1 92 ? 12.423 6.770 -30.899 1.00 50.72 92 ASN A N 1
ATOM 701 C CA . ASN A 1 92 ? 13.743 6.976 -31.508 1.00 50.72 92 ASN A CA 1
ATOM 702 C C . ASN A 1 92 ? 13.617 7.466 -32.955 1.00 50.72 92 ASN A C 1
ATOM 704 O O . ASN A 1 92 ? 12.733 6.939 -33.672 1.00 50.72 92 ASN A O 1
#

Secondary structure (DSSP, 8-state):
---PPPHHHHHHHHHHHHHHHHHHHHHHHHHHHH-TT-GGGSPPHHHHHHHHHHHHHHT----TTSPPHHHHHHHHHHS-HHHHHHHHHS--

Radius of gyration: 17.45 Å; chains: 1; bounding box: 45×26×48 Å

pLDDT: mean 71.32, std 16.14, rang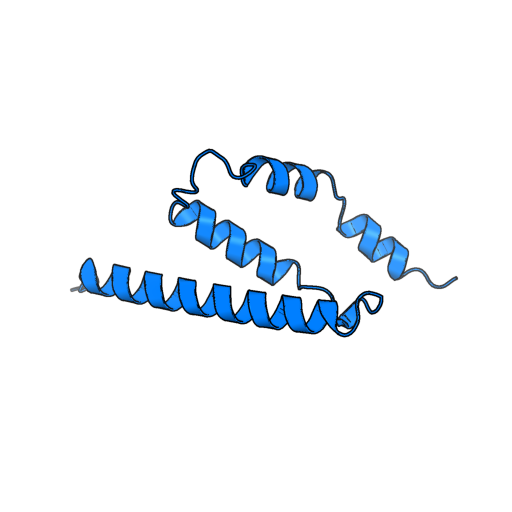e [37.84, 93.19]